Protein AF-A0A2V8IC91-F1 (afdb_monomer_lite)

Radius of gyration: 14.44 Å; chains: 1; bounding box: 40×25×33 Å

Structure (mmCIF, N/CA/C/O backbone):
data_AF-A0A2V8IC91-F1
#
_entry.id   AF-A0A2V8IC91-F1
#
loop_
_atom_site.group_PDB
_atom_site.id
_atom_site.type_symbol
_atom_site.label_atom_id
_atom_site.label_alt_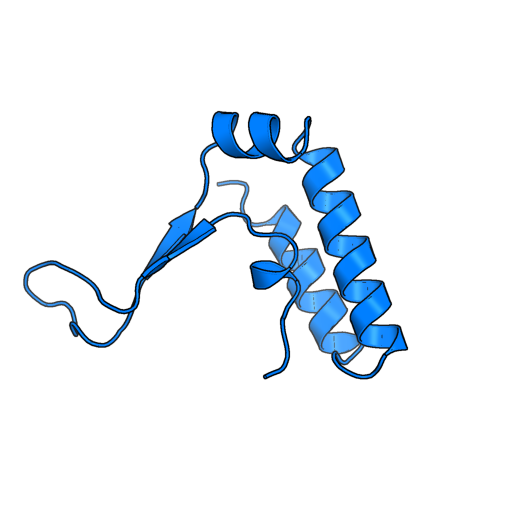id
_atom_site.label_comp_id
_atom_site.label_asym_id
_atom_site.label_entity_id
_atom_site.label_seq_id
_atom_site.pdbx_PDB_ins_code
_atom_site.Cartn_x
_atom_site.Cartn_y
_atom_site.Cartn_z
_atom_site.occupancy
_atom_site.B_iso_or_equiv
_atom_site.auth_seq_id
_atom_site.auth_comp_id
_atom_site.auth_asym_id
_atom_site.auth_atom_id
_atom_site.pdbx_PDB_model_num
ATOM 1 N N . GLY A 1 1 ? 2.834 -12.945 10.571 1.00 69.00 1 GLY A N 1
ATOM 2 C CA . GLY A 1 1 ? 3.309 -11.546 10.553 1.00 69.00 1 GLY A CA 1
ATOM 3 C C . GLY A 1 1 ? 2.150 -10.627 10.226 1.00 69.00 1 GLY A C 1
ATOM 4 O O . GLY A 1 1 ? 1.229 -11.077 9.554 1.00 69.00 1 GLY A O 1
ATOM 5 N N . VAL A 1 2 ? 2.174 -9.383 10.709 1.00 76.31 2 VAL A N 1
ATOM 6 C CA . VAL A 1 2 ? 1.149 -8.370 10.395 1.00 76.31 2 VAL A CA 1
ATOM 7 C C . VAL A 1 2 ? 1.394 -7.841 8.986 1.00 76.31 2 VAL A C 1
ATOM 9 O O . VAL A 1 2 ? 2.513 -7.433 8.679 1.00 76.31 2 VAL A O 1
ATOM 12 N N . ARG A 1 3 ? 0.372 -7.867 8.126 1.00 82.00 3 ARG A N 1
ATOM 13 C CA . ARG A 1 3 ? 0.436 -7.223 6.809 1.00 82.00 3 ARG A CA 1
ATOM 14 C C . ARG A 1 3 ? -0.080 -5.795 6.915 1.00 82.00 3 ARG A C 1
ATOM 16 O O . ARG A 1 3 ? -1.102 -5.542 7.545 1.00 82.00 3 ARG A O 1
ATOM 23 N N . THR A 1 4 ? 0.664 -4.865 6.330 1.00 87.06 4 THR A N 1
ATOM 24 C CA . THR A 1 4 ? 0.260 -3.462 6.212 1.00 87.06 4 THR A CA 1
ATOM 25 C C . THR A 1 4 ? -0.475 -3.252 4.885 1.00 87.06 4 THR A C 1
ATOM 27 O O . THR A 1 4 ? -0.345 -4.080 3.977 1.00 87.06 4 THR A O 1
ATOM 30 N N . PRO A 1 5 ? -1.199 -2.130 4.710 1.00 92.38 5 PRO A N 1
ATOM 31 C CA . PRO A 1 5 ? -1.863 -1.829 3.443 1.00 92.38 5 PRO A CA 1
ATOM 32 C C . PRO A 1 5 ? -0.913 -1.809 2.236 1.00 92.38 5 PRO A C 1
ATOM 34 O O . PRO A 1 5 ? -1.334 -2.160 1.146 1.00 92.38 5 PRO A O 1
ATOM 37 N N . TYR A 1 6 ? 0.376 -1.504 2.432 1.00 91.31 6 TYR A N 1
ATOM 38 C CA . TYR A 1 6 ? 1.400 -1.544 1.376 1.00 91.31 6 TYR A CA 1
ATOM 39 C C . TYR A 1 6 ? 1.700 -2.951 0.838 1.00 91.31 6 TYR A C 1
ATOM 41 O O . TYR A 1 6 ? 2.260 -3.083 -0.246 1.00 91.31 6 TYR A O 1
ATOM 49 N N . ILE A 1 7 ? 1.363 -3.996 1.597 1.00 90.75 7 ILE A N 1
ATOM 50 C CA . ILE A 1 7 ? 1.540 -5.399 1.200 1.00 90.75 7 ILE A CA 1
ATOM 51 C C . ILE A 1 7 ? 0.213 -6.011 0.745 1.00 90.75 7 ILE A C 1
ATOM 53 O O . ILE A 1 7 ? 0.203 -6.821 -0.177 1.00 90.75 7 ILE A O 1
ATOM 57 N N . ASP A 1 8 ? -0.900 -5.626 1.376 1.00 92.25 8 ASP A N 1
ATOM 58 C CA . ASP A 1 8 ? -2.240 -6.099 1.001 1.00 92.25 8 ASP A CA 1
ATOM 59 C C . ASP A 1 8 ? -2.746 -5.447 -0.300 1.00 92.25 8 ASP A C 1
ATOM 61 O O . ASP A 1 8 ? -3.453 -6.091 -1.072 1.00 92.25 8 ASP A O 1
ATOM 65 N N . VAL A 1 9 ? -2.372 -4.188 -0.553 1.00 95.31 9 VAL A N 1
ATOM 66 C CA . VAL A 1 9 ? -2.737 -3.394 -1.738 1.00 95.31 9 VAL A CA 1
ATOM 67 C C . VAL A 1 9 ? -1.463 -2.742 -2.299 1.00 95.31 9 VAL A C 1
ATOM 69 O O . VAL A 1 9 ? -1.215 -1.555 -2.070 1.00 95.31 9 VAL A O 1
ATOM 72 N N . PRO A 1 10 ? -0.589 -3.516 -2.964 1.00 94.00 10 PRO A N 1
ATOM 73 C CA . PRO A 1 10 ? 0.742 -3.052 -3.334 1.00 94.00 10 PRO A CA 1
ATOM 74 C C . PRO A 1 10 ? 0.726 -1.992 -4.440 1.00 94.00 10 PRO A C 1
ATOM 76 O O . PRO A 1 10 ? 0.020 -2.116 -5.443 1.00 94.00 10 PRO A O 1
ATOM 79 N N . ASP A 1 11 ? 1.586 -0.987 -4.284 1.00 94.81 11 ASP A N 1
ATOM 80 C CA . ASP A 1 11 ? 1.917 0.027 -5.293 1.00 94.81 11 ASP A CA 1
ATOM 81 C C . ASP A 1 11 ? 3.376 -0.046 -5.746 1.00 94.81 11 ASP A C 1
ATOM 83 O O . ASP A 1 11 ? 3.869 0.872 -6.398 1.00 94.81 11 ASP A O 1
ATOM 87 N N . ALA A 1 12 ? 4.096 -1.086 -5.329 1.00 94.94 12 ALA A N 1
ATOM 88 C CA . ALA A 1 12 ? 5.525 -1.207 -5.533 1.00 94.94 12 ALA A CA 1
ATOM 89 C C . ALA A 1 12 ? 6.017 -2.642 -5.340 1.00 94.94 12 ALA A C 1
ATOM 91 O O . ALA A 1 12 ? 5.395 -3.447 -4.643 1.00 94.94 12 ALA A O 1
ATOM 92 N N . VAL A 1 13 ? 7.195 -2.923 -5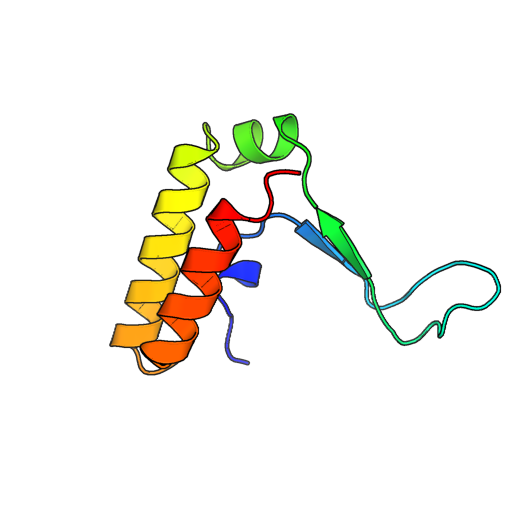.893 1.00 94.31 13 VAL A N 1
ATOM 93 C CA . VAL A 1 13 ? 8.002 -4.097 -5.550 1.00 94.31 13 VAL A CA 1
ATOM 94 C C . VAL A 1 13 ? 9.008 -3.713 -4.472 1.00 94.31 13 VAL A C 1
ATOM 96 O O . VAL A 1 13 ? 9.621 -2.647 -4.535 1.00 94.31 13 VAL A O 1
ATOM 99 N N . TYR A 1 14 ? 9.199 -4.598 -3.499 1.00 91.88 14 TYR A N 1
ATOM 100 C CA . TYR A 1 14 ? 10.215 -4.460 -2.462 1.00 91.88 14 TYR A CA 1
ATOM 101 C C . TYR A 1 14 ? 11.300 -5.511 -2.676 1.00 91.88 14 TYR A C 1
ATOM 103 O O . TYR A 1 14 ? 11.011 -6.705 -2.745 1.00 91.88 14 TYR A O 1
ATOM 111 N N . PHE A 1 15 ? 12.547 -5.066 -2.761 1.00 93.69 15 PHE A N 1
ATOM 112 C CA . PHE A 1 15 ? 13.720 -5.915 -2.917 1.00 93.69 15 PHE A CA 1
ATOM 113 C C . PHE A 1 15 ? 14.481 -5.984 -1.599 1.00 93.69 15 PHE A C 1
ATOM 115 O O . PHE A 1 15 ? 14.607 -4.986 -0.896 1.00 93.69 15 PHE A O 1
ATOM 122 N N . THR A 1 16 ? 15.022 -7.155 -1.268 1.00 92.62 16 THR A N 1
ATOM 123 C CA . THR A 1 16 ? 15.781 -7.379 -0.025 1.00 92.62 16 THR A CA 1
ATOM 124 C C . THR A 1 16 ? 17.238 -6.940 -0.122 1.00 92.62 16 THR A C 1
ATOM 126 O O . THR A 1 16 ? 17.988 -7.115 0.832 1.00 92.62 16 THR A O 1
ATOM 129 N N . ASN A 1 17 ? 17.661 -6.427 -1.278 1.00 92.69 17 ASN A N 1
ATOM 130 C CA . ASN A 1 17 ? 18.989 -5.876 -1.466 1.00 92.69 17 ASN A CA 1
ATOM 131 C C . ASN A 1 17 ? 18.955 -4.582 -2.274 1.00 92.69 17 ASN A C 1
ATOM 133 O O . ASN A 1 17 ? 17.971 -4.310 -2.958 1.00 92.69 17 ASN A O 1
ATOM 137 N N . SER A 1 18 ? 20.030 -3.804 -2.194 1.00 91.38 18 SER A N 1
ATOM 138 C CA . SER A 1 18 ? 20.270 -2.665 -3.082 1.00 91.38 18 SER A CA 1
ATOM 139 C C . SER A 1 18 ? 21.551 -2.885 -3.886 1.00 91.38 18 SER A C 1
ATOM 141 O O . SER A 1 18 ? 22.598 -3.150 -3.288 1.00 91.38 18 SER A O 1
ATOM 143 N N . PRO A 1 19 ? 21.491 -2.833 -5.229 1.00 88.25 19 PRO A N 1
ATOM 144 C CA . PRO A 1 19 ? 22.675 -2.905 -6.074 1.00 88.25 19 PRO A CA 1
ATOM 145 C C . PRO A 1 19 ? 23.354 -1.532 -6.205 1.00 88.25 19 PRO A C 1
ATOM 147 O O . PRO A 1 19 ? 22.691 -0.498 -6.172 1.00 88.25 19 PRO A O 1
ATOM 150 N N . GLY A 1 20 ? 24.666 -1.533 -6.455 1.00 87.12 20 GLY A N 1
ATOM 151 C CA . GLY A 1 20 ? 25.431 -0.337 -6.819 1.00 87.12 20 GLY A CA 1
ATOM 152 C C . GLY A 1 20 ? 26.651 -0.073 -5.926 1.00 87.12 20 GLY A C 1
ATOM 153 O O . GLY A 1 20 ? 26.724 -0.550 -4.792 1.00 87.12 20 GLY A O 1
ATOM 154 N N . PRO A 1 21 ? 27.655 0.665 -6.428 1.00 85.56 21 PRO A N 1
ATOM 155 C CA . PRO A 1 21 ? 28.787 1.085 -5.613 1.00 85.56 21 PRO A CA 1
ATOM 156 C C . PRO A 1 21 ? 28.327 2.065 -4.523 1.00 85.56 21 PRO A C 1
ATOM 158 O O . PRO A 1 21 ? 27.578 2.999 -4.791 1.00 85.56 21 PRO A O 1
ATOM 161 N N . GLY A 1 22 ? 28.789 1.855 -3.288 1.00 84.50 22 GLY A N 1
ATOM 162 C CA . GLY A 1 22 ? 28.483 2.732 -2.151 1.00 84.50 22 GLY A CA 1
ATOM 163 C C . GLY A 1 22 ? 27.138 2.480 -1.455 1.00 84.50 22 GLY A C 1
ATOM 164 O O . GLY A 1 22 ? 26.835 3.176 -0.490 1.00 84.50 22 GLY A O 1
ATOM 165 N N . THR A 1 23 ? 26.343 1.490 -1.880 1.00 86.38 23 THR A N 1
ATOM 166 C CA . THR A 1 23 ? 25.107 1.099 -1.178 1.00 86.38 23 THR A CA 1
ATOM 167 C C . THR A 1 23 ? 25.365 -0.005 -0.152 1.00 86.38 23 THR A C 1
ATOM 169 O O . THR A 1 23 ? 26.072 -0.969 -0.450 1.00 86.38 23 THR A O 1
ATOM 172 N N . CYS A 1 24 ? 24.735 0.068 1.025 1.00 86.50 24 CYS A N 1
ATOM 173 C CA . CYS A 1 24 ? 24.634 -1.089 1.919 1.00 86.50 24 CYS A CA 1
ATOM 174 C C . CYS A 1 24 ? 23.722 -2.133 1.267 1.00 86.50 24 CYS A C 1
ATOM 176 O O . CYS A 1 24 ? 22.524 -1.898 1.106 1.00 86.50 24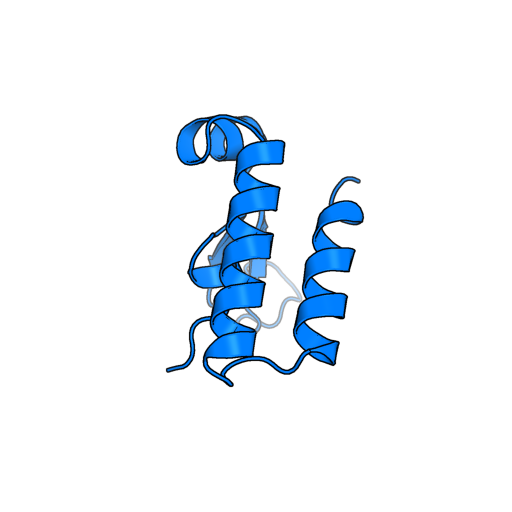 CYS A O 1
ATOM 178 N N . ARG A 1 25 ? 24.286 -3.280 0.881 1.00 87.81 25 ARG A N 1
ATOM 179 C CA . ARG A 1 25 ? 23.575 -4.309 0.114 1.00 87.81 25 ARG A CA 1
ATOM 180 C C . ARG A 1 25 ? 22.372 -4.863 0.869 1.00 87.81 25 ARG A C 1
ATOM 182 O O . ARG A 1 25 ? 21.420 -5.281 0.231 1.00 87.81 25 ARG A O 1
ATOM 189 N N . GLU A 1 26 ? 22.409 -4.875 2.193 1.00 89.50 26 GLU A N 1
ATOM 190 C CA . GLU A 1 26 ? 21.374 -5.403 3.083 1.00 89.50 26 GLU A CA 1
ATOM 191 C C . GLU A 1 26 ? 20.202 -4.428 3.261 1.00 89.50 26 GLU A C 1
ATOM 193 O O . GLU A 1 26 ? 19.114 -4.830 3.676 1.00 89.50 26 GLU A O 1
ATOM 198 N N . ILE A 1 27 ? 20.403 -3.147 2.934 1.00 88.50 27 ILE A N 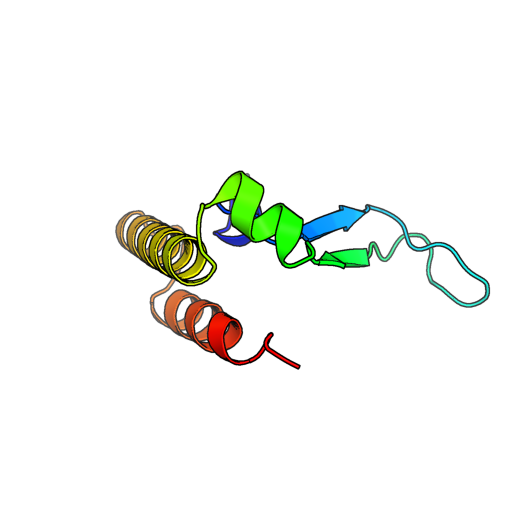1
ATOM 199 C CA . ILE A 1 27 ? 19.338 -2.147 2.934 1.00 88.50 27 ILE A CA 1
ATOM 200 C C . ILE A 1 27 ? 18.593 -2.314 1.616 1.00 88.50 27 ILE A C 1
ATOM 202 O O . ILE A 1 27 ? 19.040 -1.842 0.577 1.00 88.50 27 ILE A O 1
ATOM 206 N N . GLY A 1 28 ? 17.485 -3.051 1.647 1.00 91.81 28 GLY A N 1
ATOM 207 C CA . GLY A 1 28 ? 16.596 -3.233 0.501 1.00 91.81 28 GLY A CA 1
ATOM 208 C C . GLY A 1 28 ? 16.065 -1.922 -0.094 1.00 91.81 28 GLY A C 1
ATOM 209 O O . GLY A 1 28 ? 16.197 -0.853 0.502 1.00 91.81 28 GLY A O 1
ATOM 210 N N . HIS A 1 29 ? 15.419 -2.004 -1.256 1.00 92.31 29 HIS A N 1
ATOM 211 C CA . HIS A 1 29 ? 14.822 -0.845 -1.927 1.00 92.31 29 HIS A CA 1
ATOM 212 C C . HIS A 1 29 ? 13.385 -1.108 -2.390 1.00 92.31 29 HIS A C 1
ATOM 214 O O . HI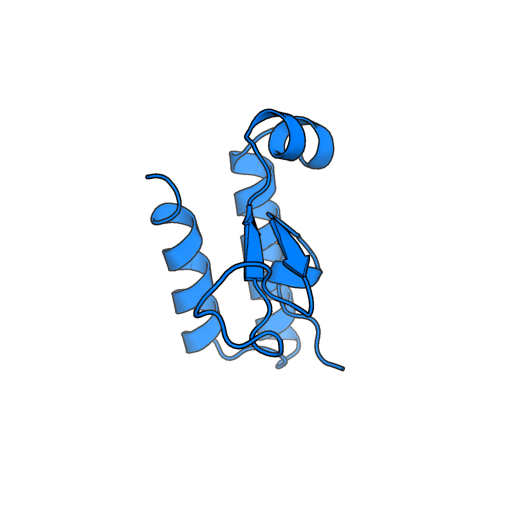S A 1 29 ? 12.949 -2.252 -2.536 1.00 92.31 29 HIS A O 1
ATOM 220 N N . LYS A 1 30 ? 12.641 -0.019 -2.612 1.00 92.06 30 LYS A N 1
ATOM 221 C CA . LYS A 1 30 ? 11.276 -0.008 -3.151 1.00 92.06 30 LYS A CA 1
ATOM 222 C C . LYS A 1 30 ? 11.317 0.513 -4.586 1.00 92.06 30 LYS A C 1
ATOM 224 O O . LYS A 1 30 ? 11.857 1.591 -4.817 1.00 92.06 30 LYS A O 1
ATOM 229 N N . VAL A 1 31 ? 10.679 -0.195 -5.513 1.00 94.19 31 VAL A N 1
ATOM 230 C CA . VAL A 1 31 ? 10.438 0.268 -6.888 1.00 94.19 31 VAL A CA 1
ATOM 231 C C . VAL A 1 31 ? 8.933 0.462 -7.081 1.00 94.19 31 VAL A C 1
ATOM 233 O O . VAL A 1 31 ? 8.211 -0.537 -7.113 1.00 94.19 31 VAL A O 1
ATOM 236 N N . PRO A 1 32 ? 8.434 1.712 -7.165 1.00 93.88 32 PRO A N 1
ATOM 237 C CA . PRO A 1 32 ? 7.023 1.984 -7.421 1.00 93.88 32 PRO A CA 1
ATOM 238 C C . PRO A 1 32 ? 6.552 1.381 -8.746 1.00 93.88 32 PRO A C 1
ATOM 240 O O . PRO A 1 32 ? 7.300 1.335 -9.721 1.00 93.88 32 PRO A O 1
ATOM 243 N N . PHE A 1 33 ? 5.296 0.950 -8.785 1.00 95.31 33 PHE A N 1
ATOM 244 C CA . PHE A 1 33 ? 4.615 0.621 -10.027 1.00 95.31 33 PHE A CA 1
ATOM 245 C C . PHE A 1 33 ? 4.421 1.881 -10.862 1.00 95.31 33 PHE A C 1
ATOM 247 O O . PHE A 1 33 ? 4.085 2.947 -10.340 1.00 95.31 33 PHE A O 1
ATOM 254 N N . ASP A 1 34 ? 4.594 1.739 -12.172 1.00 94.12 34 ASP A N 1
ATOM 255 C CA . ASP A 1 34 ? 4.198 2.782 -13.103 1.00 94.12 34 ASP A CA 1
ATOM 256 C C . ASP A 1 34 ? 2.663 2.879 -13.212 1.00 94.12 34 ASP A C 1
ATOM 258 O O . ASP A 1 34 ? 1.895 2.054 -12.700 1.00 94.12 34 ASP A O 1
ATOM 262 N N . THR A 1 35 ? 2.196 3.932 -13.882 1.00 93.94 35 THR A N 1
ATOM 263 C CA . THR A 1 35 ? 0.763 4.182 -14.061 1.00 93.94 35 THR A CA 1
ATOM 264 C C . THR A 1 35 ? 0.068 3.047 -14.811 1.00 93.94 35 THR A C 1
ATOM 266 O O . THR A 1 35 ? -1.065 2.711 -14.468 1.00 93.94 35 THR A O 1
ATOM 269 N N . ALA A 1 36 ? 0.729 2.440 -15.803 1.00 96.56 36 ALA A N 1
ATOM 270 C CA . ALA A 1 36 ? 0.156 1.353 -16.590 1.00 96.56 36 ALA A CA 1
ATOM 271 C C . ALA A 1 36 ? -0.113 0.130 -15.710 1.00 96.56 36 ALA A C 1
ATOM 273 O O . ALA A 1 36 ? -1.212 -0.418 -15.737 1.00 96.56 36 ALA A O 1
ATOM 274 N N . ARG A 1 37 ? 0.840 -0.226 -14.846 1.00 96.88 37 ARG A N 1
ATOM 275 C CA . ARG A 1 37 ? 0.710 -1.325 -13.895 1.00 96.88 37 ARG A CA 1
ATOM 276 C C . ARG A 1 37 ? -0.361 -1.059 -12.839 1.00 96.88 37 ARG A C 1
ATOM 278 O O . ARG A 1 37 ? -1.105 -1.969 -12.486 1.00 96.88 37 ARG A O 1
ATOM 285 N N . ILE A 1 38 ? -0.485 0.175 -12.348 1.00 96.88 38 ILE A N 1
ATOM 286 C CA . ILE A 1 38 ? -1.577 0.547 -11.430 1.00 96.88 38 ILE A CA 1
ATOM 287 C C . ILE A 1 38 ? -2.944 0.418 -12.116 1.00 96.88 38 ILE A C 1
ATOM 289 O O . ILE A 1 38 ? -3.883 -0.092 -11.507 1.00 96.88 38 ILE A O 1
ATOM 293 N N . ILE A 1 39 ? -3.068 0.857 -13.370 1.00 97.12 39 ILE A N 1
ATOM 294 C CA . ILE A 1 39 ? -4.305 0.728 -14.155 1.00 97.12 39 ILE A CA 1
ATOM 295 C C . ILE A 1 39 ? -4.621 -0.742 -14.439 1.00 97.12 39 ILE A C 1
ATOM 297 O O . ILE A 1 39 ? -5.769 -1.147 -14.308 1.00 97.12 39 ILE A O 1
ATOM 301 N N . GLU A 1 40 ? -3.623 -1.558 -14.765 1.00 97.69 40 GLU A N 1
ATOM 302 C CA . GLU A 1 40 ? -3.798 -2.995 -14.985 1.00 97.69 40 GLU A CA 1
ATOM 303 C C . GLU A 1 40 ? -4.343 -3.702 -13.734 1.00 97.69 40 GLU A C 1
ATOM 305 O O . GLU A 1 40 ? -5.269 -4.502 -13.827 1.00 97.69 40 GLU A O 1
ATOM 310 N N . LEU A 1 41 ? -3.796 -3.386 -12.555 1.00 97.12 41 LEU A N 1
ATOM 311 C CA . LEU A 1 41 ? -4.166 -4.046 -11.300 1.00 97.12 41 LEU A CA 1
ATOM 312 C C . LEU A 1 41 ? -5.474 -3.528 -10.694 1.00 97.12 41 LEU A C 1
ATOM 314 O O . LEU A 1 41 ? -6.215 -4.296 -10.083 1.00 97.12 41 LEU A O 1
ATOM 318 N N . TYR A 1 42 ? -5.742 -2.229 -10.817 1.00 97.25 42 TYR A N 1
ATOM 319 C CA . TYR A 1 42 ? -6.810 -1.561 -10.068 1.00 97.25 42 TYR A CA 1
ATOM 320 C C . TYR A 1 42 ? -7.820 -0.828 -10.960 1.00 97.25 42 TYR A C 1
ATOM 322 O O . TYR A 1 42 ? -8.762 -0.221 -10.455 1.00 97.25 42 TYR A O 1
ATOM 330 N N . GLY A 1 43 ? -7.635 -0.832 -12.280 1.00 97.75 43 GLY A N 1
ATOM 331 C CA . GLY A 1 43 ? -8.454 -0.116 -13.262 1.00 97.75 43 GLY A CA 1
ATOM 332 C C . GLY A 1 43 ? -8.181 1.389 -13.298 1.00 97.75 43 GLY A C 1
ATOM 333 O O . GLY A 1 43 ? -7.986 1.970 -14.360 1.00 97.75 43 GLY A O 1
ATOM 334 N N . THR A 1 44 ? -8.135 2.046 -12.138 1.00 96.00 44 THR A N 1
ATOM 335 C CA . THR A 1 44 ? -7.809 3.474 -12.024 1.00 96.00 44 THR A CA 1
ATOM 336 C C . THR A 1 44 ? -6.966 3.761 -10.787 1.00 96.00 44 THR A C 1
ATOM 338 O O . THR A 1 44 ? -7.030 3.051 -9.780 1.00 96.00 44 THR A O 1
ATOM 341 N N . ARG A 1 45 ? -6.227 4.877 -10.810 1.00 93.69 45 ARG A N 1
ATOM 342 C CA . ARG A 1 45 ? -5.505 5.364 -9.625 1.00 93.69 45 ARG A CA 1
ATOM 343 C C . ARG A 1 45 ? -6.453 5.638 -8.451 1.00 93.69 45 ARG A C 1
ATOM 345 O O . ARG A 1 45 ? -6.103 5.347 -7.312 1.00 93.69 45 ARG A O 1
ATOM 352 N N . GLN A 1 46 ? -7.656 6.150 -8.715 1.00 95.06 46 GLN A N 1
ATOM 353 C CA . GLN A 1 46 ? -8.645 6.417 -7.669 1.00 95.06 46 GLN A CA 1
ATOM 354 C C . GLN A 1 46 ? -9.159 5.125 -7.020 1.00 95.06 46 GLN A C 1
ATOM 356 O O . GLN A 1 46 ? -9.299 5.075 -5.798 1.00 95.06 46 GLN A O 1
ATOM 361 N N . ALA A 1 47 ? -9.399 4.077 -7.812 1.00 96.94 47 ALA A N 1
ATOM 362 C CA . ALA A 1 47 ? -9.805 2.770 -7.302 1.00 96.94 47 ALA A CA 1
ATOM 363 C C . ALA A 1 47 ? -8.729 2.163 -6.389 1.00 96.94 47 ALA A C 1
ATOM 365 O O . ALA A 1 47 ? -9.053 1.722 -5.287 1.00 96.94 47 ALA A O 1
ATOM 366 N N . TYR A 1 48 ? -7.450 2.257 -6.774 1.00 96.06 48 TYR A N 1
ATOM 367 C CA . TYR A 1 48 ? -6.326 1.906 -5.897 1.00 96.06 48 TYR A CA 1
ATOM 368 C C . TYR A 1 48 ? -6.375 2.674 -4.565 1.00 96.06 48 TYR A C 1
ATOM 370 O O . TYR A 1 48 ? -6.337 2.073 -3.492 1.00 96.06 48 TYR A O 1
ATOM 378 N N . MET A 1 49 ? -6.498 4.005 -4.612 1.00 95.69 49 MET A N 1
ATOM 379 C CA . MET A 1 49 ? -6.502 4.827 -3.397 1.00 95.69 49 MET A CA 1
ATOM 380 C C . MET A 1 49 ? -7.688 4.511 -2.479 1.00 95.69 49 MET A C 1
ATOM 382 O O . MET A 1 49 ? -7.539 4.547 -1.258 1.00 95.69 49 MET A O 1
ATOM 386 N N . ASN A 1 50 ? -8.859 4.215 -3.044 1.00 96.75 50 ASN A N 1
ATOM 387 C CA . ASN A 1 50 ? -10.036 3.818 -2.273 1.00 96.75 50 ASN A CA 1
ATOM 388 C C . ASN A 1 50 ? -9.802 2.470 -1.585 1.00 96.75 50 ASN A C 1
ATOM 390 O O . ASN A 1 50 ? -9.928 2.389 -0.364 1.00 96.75 50 ASN A O 1
ATOM 394 N N . LEU A 1 51 ? -9.339 1.464 -2.332 1.00 97.06 51 LEU A N 1
ATOM 395 C CA . LEU A 1 51 ? -9.044 0.135 -1.797 1.00 97.06 51 LEU A CA 1
ATOM 396 C C . LEU A 1 51 ? -7.971 0.177 -0.694 1.00 97.06 51 LEU A C 1
ATOM 398 O O . LEU A 1 51 ? -8.094 -0.490 0.337 1.00 97.06 51 LEU A O 1
ATOM 402 N N . PHE A 1 52 ? -6.938 1.005 -0.863 1.00 97.12 52 PHE A N 1
ATOM 403 C CA . PHE A 1 52 ? -5.910 1.214 0.156 1.00 97.12 52 PHE A CA 1
ATOM 404 C C . PHE A 1 52 ? -6.492 1.845 1.432 1.00 97.12 52 PHE A C 1
ATOM 406 O O . PHE A 1 52 ? -6.195 1.398 2.544 1.00 97.12 52 PHE A O 1
ATOM 413 N N . ARG A 1 53 ? -7.344 2.874 1.298 1.00 96.81 53 ARG A N 1
ATOM 414 C CA . ARG A 1 53 ? -8.002 3.537 2.440 1.00 96.81 53 ARG A CA 1
ATOM 415 C C . ARG A 1 53 ? -8.915 2.576 3.195 1.00 96.81 53 ARG A C 1
ATOM 417 O O . ARG A 1 53 ? -8.816 2.513 4.418 1.00 96.81 53 ARG A O 1
ATOM 424 N N . GLU A 1 54 ? -9.729 1.810 2.476 1.00 97.25 54 GLU A N 1
ATOM 425 C CA . GLU A 1 54 ? -10.617 0.788 3.039 1.00 97.25 54 GLU A CA 1
ATOM 426 C C . GLU A 1 54 ? -9.831 -0.298 3.777 1.00 97.25 54 GLU A C 1
ATOM 428 O O . GLU A 1 54 ? -10.193 -0.699 4.885 1.00 97.25 54 GLU A O 1
ATOM 433 N N . THR A 1 55 ? -8.704 -0.730 3.208 1.00 96.69 55 THR A N 1
ATOM 434 C CA . THR A 1 55 ? -7.810 -1.701 3.846 1.00 96.69 55 THR A CA 1
ATOM 435 C C . THR A 1 55 ? -7.224 -1.153 5.144 1.00 96.69 55 THR A C 1
ATOM 437 O O . THR A 1 55 ? -7.233 -1.850 6.159 1.00 96.69 55 THR A O 1
ATOM 440 N N . ALA A 1 56 ? -6.777 0.105 5.157 1.00 96.19 56 ALA A N 1
ATOM 441 C CA . ALA A 1 56 ? -6.309 0.755 6.377 1.00 96.19 56 ALA A CA 1
ATOM 442 C C . ALA A 1 56 ? -7.420 0.853 7.441 1.00 96.19 56 ALA A C 1
ATOM 444 O O . ALA A 1 56 ? -7.173 0.533 8.602 1.00 96.19 56 ALA A O 1
ATOM 445 N N . ASP A 1 57 ? -8.649 1.215 7.058 1.00 96.94 57 ASP A N 1
ATOM 446 C CA . ASP A 1 57 ? -9.796 1.272 7.979 1.00 96.94 57 ASP A CA 1
ATOM 447 C C . ASP A 1 57 ? -10.159 -0.097 8.558 1.00 96.94 57 ASP A C 1
ATOM 449 O O . ASP A 1 57 ? -10.454 -0.223 9.750 1.00 96.94 57 ASP A O 1
ATOM 453 N N . ARG A 1 58 ? -10.095 -1.148 7.737 1.00 96.50 58 ARG A N 1
ATOM 454 C CA . ARG A 1 58 ? -10.278 -2.530 8.186 1.00 96.50 58 ARG A CA 1
ATOM 455 C C . ARG A 1 58 ? -9.227 -2.917 9.227 1.00 96.50 58 ARG A C 1
ATOM 457 O O . ARG A 1 58 ? -9.587 -3.491 10.252 1.00 96.50 58 ARG A O 1
ATOM 464 N N . LEU A 1 59 ? -7.956 -2.583 9.003 1.00 95.56 59 LEU A N 1
ATOM 465 C CA . LEU A 1 59 ? -6.874 -2.896 9.942 1.00 95.56 59 LEU A CA 1
ATOM 466 C C . LEU A 1 59 ? -6.980 -2.108 11.255 1.00 95.56 59 LEU A C 1
ATOM 468 O O . LEU A 1 59 ? -6.652 -2.658 12.306 1.00 95.56 59 LEU A O 1
ATOM 472 N N . VAL A 1 60 ? -7.494 -0.874 11.228 1.00 96.50 60 VAL A N 1
ATOM 473 C CA . VAL A 1 60 ? -7.827 -0.122 12.453 1.00 96.50 60 VAL A CA 1
ATOM 474 C C . VAL A 1 60 ? -8.928 -0.827 13.238 1.00 96.50 60 VAL A C 1
ATOM 476 O O . VAL A 1 60 ? -8.761 -1.098 14.426 1.00 96.50 60 VAL A O 1
ATOM 479 N N . LYS A 1 61 ? -10.028 -1.210 12.575 1.00 97.06 61 LYS A N 1
ATOM 480 C CA . LYS A 1 61 ? -11.131 -1.955 13.213 1.00 97.06 61 LYS A CA 1
ATOM 481 C C . LYS A 1 61 ? -10.659 -3.271 13.833 1.00 97.06 61 LYS A C 1
ATOM 483 O O . LYS A 1 61 ? -11.137 -3.663 14.893 1.00 97.06 61 LYS A O 1
ATOM 488 N N . GLN A 1 62 ? -9.705 -3.933 13.187 1.00 95.56 62 GLN A N 1
ATOM 489 C CA . GLN A 1 62 ? -9.093 -5.173 13.662 1.00 95.56 62 GLN A CA 1
ATOM 490 C C . GLN A 1 62 ? -7.978 -4.961 14.699 1.00 95.56 62 GLN A C 1
ATOM 492 O O . GLN A 1 62 ? -7.419 -5.942 15.181 1.00 95.56 62 GLN A O 1
ATOM 497 N N . ARG A 1 63 ? -7.667 -3.709 15.064 1.00 94.56 63 ARG A N 1
ATOM 498 C CA . ARG A 1 63 ? -6.614 -3.327 16.021 1.00 94.56 63 ARG A CA 1
ATOM 499 C C . ARG A 1 63 ? -5.192 -3.717 15.592 1.00 94.56 63 ARG A C 1
ATOM 501 O O . ARG A 1 63 ? -4.304 -3.822 16.431 1.00 94.56 63 ARG A O 1
ATOM 508 N N . TRP A 1 64 ? -4.967 -3.882 14.288 1.00 94.38 64 TRP A N 1
ATOM 509 C CA . TRP A 1 64 ? -3.633 -4.058 13.699 1.00 94.38 64 TRP A CA 1
ATOM 510 C C . TRP A 1 64 ? -2.938 -2.727 13.392 1.00 94.38 64 TRP A C 1
ATOM 512 O O . TRP A 1 64 ? -1.714 -2.684 13.309 1.00 94.38 64 TRP A O 1
ATOM 522 N N . LEU A 1 65 ? -3.708 -1.648 13.222 1.00 93.38 65 LEU A N 1
ATOM 523 C CA . LEU A 1 65 ? -3.213 -0.281 13.067 1.00 93.38 65 LEU A CA 1
ATOM 524 C C . LEU A 1 65 ? -3.859 0.639 14.101 1.00 93.38 65 LEU A C 1
ATOM 526 O O . LEU A 1 65 ? -5.037 0.492 14.423 1.00 93.38 65 LEU A O 1
ATOM 530 N N . THR A 1 66 ? -3.101 1.625 14.577 1.00 95.25 66 THR A N 1
ATOM 531 C CA . THR A 1 66 ? -3.674 2.741 15.334 1.00 95.25 66 THR A CA 1
ATOM 532 C C . THR A 1 66 ? -4.361 3.725 14.383 1.00 95.25 66 THR A C 1
ATOM 534 O O . THR A 1 66 ? -4.004 3.825 13.206 1.00 95.25 66 THR A O 1
ATOM 537 N N . GLU A 1 67 ? -5.323 4.502 14.885 1.00 96.62 67 GLU A N 1
ATOM 538 C CA . GLU A 1 67 ? -5.959 5.571 14.098 1.00 96.62 67 GLU A CA 1
ATOM 539 C C . GLU A 1 67 ? -4.942 6.616 13.615 1.00 96.62 67 GLU A C 1
ATOM 541 O O . GLU A 1 67 ? -5.005 7.084 12.475 1.00 96.62 67 GLU A O 1
ATOM 546 N N . GLY A 1 68 ? -3.969 6.953 14.470 1.00 97.12 68 GLY A N 1
ATOM 547 C CA . GLY A 1 68 ? -2.901 7.896 14.146 1.00 97.12 68 GLY A CA 1
ATOM 548 C C . GLY A 1 68 ? -2.028 7.411 12.990 1.00 97.12 68 GLY A C 1
ATOM 549 O O . GLY A 1 68 ? -1.742 8.182 12.072 1.00 97.12 68 GLY A O 1
ATOM 550 N N . ASP A 1 69 ? -1.658 6.130 12.986 1.00 94.50 69 ASP A N 1
ATOM 551 C CA . ASP A 1 69 ? -0.866 5.550 11.899 1.00 94.50 69 ASP A CA 1
ATOM 552 C C . ASP A 1 69 ? -1.675 5.454 10.611 1.00 94.50 69 ASP A C 1
ATOM 554 O O . ASP A 1 69 ? -1.190 5.882 9.564 1.00 94.50 69 ASP A O 1
ATOM 558 N N . ALA A 1 70 ? -2.933 5.005 10.688 1.00 94.88 70 ALA A N 1
ATOM 559 C CA . ALA A 1 70 ? -3.840 4.969 9.544 1.00 94.88 70 ALA A CA 1
ATOM 560 C C . ALA A 1 70 ? -4.003 6.352 8.893 1.00 94.88 70 ALA A C 1
ATOM 562 O O . ALA A 1 70 ? -3.984 6.471 7.666 1.00 94.88 70 ALA A O 1
ATOM 563 N N . LYS A 1 71 ? -4.101 7.419 9.695 1.00 95.69 71 LYS A N 1
ATOM 564 C CA . LYS A 1 71 ? -4.151 8.797 9.192 1.00 95.69 71 LYS A CA 1
ATOM 565 C C . LYS A 1 71 ? -2.876 9.172 8.432 1.00 95.69 71 LYS A C 1
ATOM 567 O O . LYS A 1 71 ? -2.976 9.681 7.316 1.00 95.69 71 LYS A O 1
ATOM 572 N N . ARG A 1 72 ? -1.695 8.891 8.996 1.00 94.00 72 ARG A N 1
ATOM 573 C CA . ARG A 1 72 ? -0.398 9.207 8.367 1.00 94.00 72 ARG A CA 1
ATOM 574 C C . ARG A 1 72 ? -0.219 8.485 7.032 1.00 94.00 72 ARG A C 1
ATOM 576 O O . ARG A 1 72 ? 0.126 9.121 6.039 1.00 94.00 72 ARG A O 1
ATOM 583 N N . ILE A 1 73 ? -0.514 7.184 6.972 1.00 92.38 73 ILE A N 1
ATOM 584 C CA . ILE A 1 73 ? -0.338 6.410 5.731 1.00 92.38 73 ILE A CA 1
ATOM 585 C C . ILE A 1 73 ? -1.302 6.865 4.626 1.00 92.38 73 ILE A C 1
ATOM 587 O O . ILE A 1 73 ? -0.906 6.959 3.466 1.00 92.38 73 ILE A O 1
ATOM 591 N N . LYS A 1 74 ? -2.545 7.230 4.974 1.00 93.38 74 LYS A N 1
ATOM 592 C CA . LYS A 1 74 ? -3.529 7.746 4.010 1.00 93.38 74 LYS A CA 1
ATOM 593 C C . LYS A 1 74 ? -3.157 9.131 3.484 1.00 93.38 74 LYS A C 1
ATOM 595 O O . LYS A 1 74 ? -3.458 9.426 2.332 1.00 93.38 74 LYS A O 1
ATOM 600 N N . GLN A 1 75 ? -2.516 9.971 4.300 1.00 92.38 75 GLN A N 1
ATOM 601 C CA . GLN A 1 75 ? -1.985 11.264 3.856 1.00 92.38 75 GLN A CA 1
ATOM 602 C C . GLN A 1 75 ? -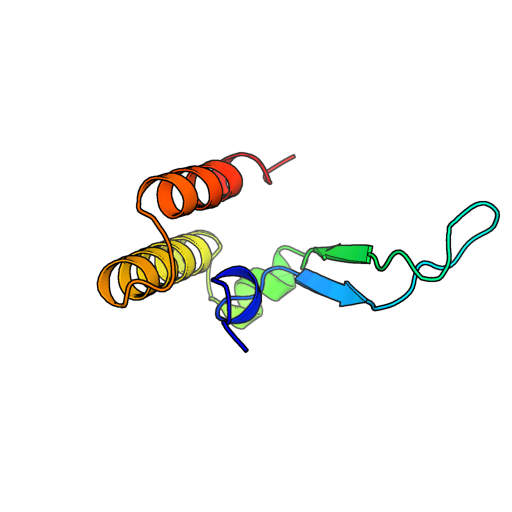0.847 11.081 2.844 1.00 92.38 75 GLN A C 1
ATOM 604 O O . GLN A 1 75 ? -0.811 11.791 1.842 1.00 92.38 75 GLN A O 1
ATOM 609 N N . GLY A 1 76 ? 0.018 10.081 3.053 1.00 85.38 76 GLY A N 1
ATOM 610 C CA . GLY A 1 76 ? 1.111 9.753 2.133 1.00 85.38 76 GLY A CA 1
ATOM 611 C C . GLY A 1 76 ? 0.658 9.416 0.707 1.00 85.38 76 GLY A C 1
ATOM 612 O O . GLY A 1 76 ? 1.371 9.737 -0.239 1.00 85.38 76 GLY A O 1
ATOM 613 N N . LEU A 1 77 ? -0.551 8.863 0.524 1.00 83.25 77 LEU A N 1
ATOM 614 C CA . LEU A 1 77 ? -1.108 8.563 -0.806 1.00 83.25 77 LEU A CA 1
ATOM 615 C C . LEU A 1 77 ? -1.237 9.795 -1.711 1.00 83.25 77 LEU A C 1
ATOM 617 O O . LEU A 1 77 ? -1.155 9.660 -2.930 1.00 83.25 77 LEU A O 1
ATOM 621 N N . ASN A 1 78 ? -1.467 10.973 -1.129 1.00 66.00 78 ASN A N 1
ATOM 622 C CA . ASN A 1 78 ? -1.636 12.214 -1.885 1.00 66.00 78 ASN A CA 1
ATOM 623 C C . ASN A 1 78 ? -0.280 12.849 -2.245 1.00 66.00 78 ASN A C 1
ATOM 625 O O . ASN A 1 78 ? -0.191 13.583 -3.226 1.00 66.00 78 ASN A O 1
ATOM 629 N N . SER A 1 79 ? 0.770 12.546 -1.475 1.00 58.53 79 SER A N 1
ATOM 630 C CA . SER A 1 79 ? 2.112 13.118 -1.634 1.00 58.53 79 SER A CA 1
ATOM 631 C C . SER A 1 79 ? 2.983 12.374 -2.652 1.00 58.53 79 SER A C 1
ATOM 633 O O . SER A 1 79 ? 3.901 12.970 -3.202 1.00 58.53 79 SER A O 1
ATOM 635 N N . SER A 1 80 ? 2.702 11.099 -2.946 1.00 52.50 80 SER A N 1
ATOM 636 C CA . SER A 1 80 ? 3.430 10.286 -3.944 1.00 52.50 80 SER A CA 1
ATOM 637 C C . SER A 1 80 ? 3.019 10.576 -5.401 1.00 52.50 80 SER A C 1
ATOM 639 O O . SER A 1 80 ? 2.880 9.650 -6.203 1.00 52.50 80 SER A O 1
ATOM 641 N N . SER A 1 81 ? 2.770 11.848 -5.727 1.00 40.31 81 SER A N 1
ATOM 642 C CA . SER A 1 81 ? 2.374 12.319 -7.068 1.00 40.31 81 SER A CA 1
ATOM 643 C C . SER A 1 81 ? 3.442 13.183 -7.756 1.00 40.31 81 SER A C 1
ATOM 645 O O . SER A 1 81 ? 3.122 13.819 -8.753 1.00 40.31 81 SER A O 1
ATOM 647 N N . ASN A 1 82 ? 4.677 13.210 -7.246 1.00 31.14 82 ASN A N 1
ATOM 648 C CA . ASN A 1 82 ? 5.819 13.889 -7.868 1.00 31.14 82 ASN A CA 1
ATOM 649 C C . ASN A 1 82 ? 7.014 12.947 -7.961 1.00 31.14 82 ASN A C 1
ATOM 651 O O . ASN A 1 82 ? 7.304 12.295 -6.931 1.00 31.14 82 ASN A O 1
#

Secondary structure (DSSP, 8-state):
-PPPHHHHS-SEEEES---STTS-TTS-EEEEPPHHHHHHHHSSHHHHHHHHHHHHHHHHHTTSS-HHHHHHHHHHHHHTT-

Sequence (82 aa):
GVRTPYIDVPDAVYFTNSPGPGTCREIGHKVPFDTARIIELYGTRQAYMNLFRETADRLVKQRWLTEGDAKRIKQGLNSSSN

pLDDT: mean 90.25, std 11.84, range [31.14, 97.75]

Foldseek 3Di:
DDDALCRVLPQWDKACADDDPPDDGRPIDTGGDDQVVCCVVQVHLVSSLVSSLVRLVVCCVVVVDPPVVSVVVSVVSVVPPD